Protein AF-A0A2N4YZB3-F1 (afdb_monomer)

Nearest PDB structures (foldseek):
  3v97-assembly2_B  TM=9.931E-01  e=1.989E-11  Escherichia coli K-12
  3v97-assembly1_A  TM=9.934E-01  e=4.692E-11  Escherichia coli K-12
  3v8v-assembly2_B  TM=9.911E-01  e=9.078E-11  Escherichia coli K-12
  6bt2-assembly1_A  TM=5.215E-01  e=7.091E+00  Homo sapiens

Foldseek 3Di:
DCLVCVLVVVLVVLVVADAVRKDKDKDQDPPRDDPQVSQVVVQKGKDWCQVVPDDPVCPVPPSRITIIIMHGD

InterPro domains:
  IPR029063 S-adenosyl-L-methionine-dependent methyltransferase superfamily [G3DSA:3.40.50.150] (1-73)
  IPR029063 S-adenosyl-L-methionine-dependent methyltransferase superfamily [SSF53335] (2-69)

Secondary structure (DSSP, 8-state):
-HHHHHHHHHHHHHHH--TT--EEEEE--TT----HHHHHHTTEEEEE-GGGG--GGGTTS----EEEEEEE-

Sequence (73 aa):
DVQRDHIRLMTDLKRLLRKGGTIMFSNNKRGFRMDHDGLAALGLKAQEISQKTLSQDFARNRQIHNCWLITAA

pLDDT: mean 92.48, std 8.6, range [60.38, 98.31]

Solvent-accessible surface area (backbone atoms only — not comparable to full-atom values): 4502 Å² total; per-residue (Å²): 104,71,79,76,45,46,64,59,51,49,58,58,48,56,77,71,52,54,92,93,44,73,45,81,49,70,51,60,60,81,87,66,66,84,62,61,69,63,32,47,77,68,48,29,43,77,44,82,41,29,81,82,68,60,51,78,91,44,70,85,52,79,74,48,58,45,31,30,46,33,33,74,98

Radius of gyration: 12.94 Å; Cα contacts (8 Å, |Δi|>4): 89; chains: 1; bounding box: 34×25×32 Å

Organism: Klebsiella variicola (NCBI:txid244366)

Mean predicted aligned error: 3.55 Å

Structure (mmCIF, N/CA/C/O backbone):
data_AF-A0A2N4YZB3-F1
#
_entry.id   AF-A0A2N4YZB3-F1
#
loop_
_atom_site.group_PDB
_atom_site.id
_atom_site.type_symbol
_atom_site.label_atom_id
_atom_site.label_alt_id
_atom_site.label_comp_id
_atom_site.label_asym_id
_atom_site.label_entity_id
_atom_site.label_seq_id
_atom_site.pdbx_PDB_ins_code
_atom_site.Cartn_x
_atom_site.Cartn_y
_atom_site.Cartn_z
_atom_site.occupancy
_atom_site.B_iso_or_equiv
_atom_site.auth_seq_id
_atom_site.auth_comp_id
_atom_site.auth_asym_id
_atom_site.auth_atom_id
_atom_site.pdbx_PDB_model_num
ATOM 1 N N . ASP A 1 1 ? 3.557 -15.587 -2.817 1.00 89.56 1 ASP A N 1
ATOM 2 C CA . ASP A 1 1 ? 3.685 -14.568 -3.882 1.00 89.56 1 ASP A CA 1
ATOM 3 C C . ASP A 1 1 ? 3.146 -13.264 -3.321 1.00 89.56 1 ASP A C 1
ATOM 5 O O . ASP A 1 1 ? 2.008 -13.252 -2.867 1.00 89.56 1 ASP A O 1
ATOM 9 N N . VAL A 1 2 ? 3.934 -12.185 -3.334 1.00 94.38 2 VAL A N 1
ATOM 10 C CA . VAL A 1 2 ? 3.538 -10.892 -2.748 1.00 94.38 2 VAL A CA 1
ATOM 11 C C . VAL A 1 2 ? 2.207 -10.369 -3.296 1.00 94.38 2 VAL A C 1
ATOM 13 O O . VAL A 1 2 ? 1.448 -9.794 -2.535 1.00 94.38 2 VAL A O 1
ATOM 16 N N . GLN A 1 3 ? 1.872 -10.636 -4.564 1.00 96.25 3 GLN A N 1
ATOM 17 C CA . GLN A 1 3 ? 0.591 -10.222 -5.161 1.00 96.25 3 GLN A CA 1
ATOM 18 C C . GLN A 1 3 ? -0.630 -10.946 -4.580 1.00 96.25 3 GLN A C 1
ATOM 20 O O . GLN A 1 3 ? -1.739 -10.422 -4.618 1.00 96.25 3 GLN A O 1
ATOM 25 N N . ARG A 1 4 ? -0.445 -12.184 -4.123 1.00 97.06 4 ARG A N 1
ATOM 26 C CA . ARG A 1 4 ? -1.512 -13.000 -3.536 1.00 97.06 4 ARG A CA 1
ATOM 27 C C . ARG A 1 4 ? -1.618 -12.748 -2.035 1.00 97.06 4 ARG A C 1
ATOM 29 O O . ARG A 1 4 ? -2.707 -12.742 -1.479 1.00 97.06 4 ARG A O 1
ATOM 36 N N . ASP A 1 5 ? -0.472 -12.580 -1.381 1.00 97.56 5 ASP A N 1
ATOM 37 C CA . ASP A 1 5 ? -0.371 -12.658 0.074 1.00 97.56 5 ASP A CA 1
ATOM 38 C C . ASP A 1 5 ? -0.410 -11.274 0.762 1.00 97.56 5 ASP A C 1
ATOM 40 O O . ASP A 1 5 ? -0.533 -11.214 1.988 1.00 97.56 5 ASP A O 1
ATOM 44 N N . HIS A 1 6 ? -0.339 -10.154 0.023 1.00 97.94 6 HIS A N 1
ATOM 45 C CA . HIS A 1 6 ? -0.262 -8.814 0.630 1.00 97.94 6 HIS A CA 1
ATOM 46 C C . HIS A 1 6 ? -1.496 -8.447 1.459 1.00 97.94 6 HIS A C 1
ATOM 48 O O . HIS A 1 6 ? -1.331 -7.831 2.504 1.00 97.94 6 HIS A O 1
ATOM 54 N N . ILE A 1 7 ? -2.714 -8.852 1.084 1.00 98.12 7 ILE A N 1
ATOM 55 C CA . ILE A 1 7 ? -3.913 -8.560 1.898 1.00 98.12 7 ILE A CA 1
ATOM 56 C C . ILE A 1 7 ? -3.878 -9.273 3.252 1.00 98.12 7 ILE A C 1
ATOM 58 O O . ILE A 1 7 ? -4.223 -8.681 4.279 1.00 98.12 7 ILE A O 1
ATOM 62 N N . ARG A 1 8 ? -3.399 -10.521 3.287 1.00 97.81 8 ARG A N 1
ATOM 63 C CA . ARG A 1 8 ? -3.212 -11.246 4.549 1.00 97.81 8 ARG A CA 1
ATOM 64 C C . ARG A 1 8 ? -2.194 -10.528 5.434 1.00 97.81 8 ARG A C 1
ATOM 66 O O . ARG A 1 8 ? -2.473 -10.286 6.602 1.00 97.81 8 ARG A O 1
ATOM 73 N N . LEU A 1 9 ? -1.072 -10.100 4.853 1.00 97.81 9 LEU A N 1
ATOM 74 C CA . LEU A 1 9 ? -0.072 -9.300 5.561 1.00 97.81 9 LEU A CA 1
ATOM 75 C C . LEU A 1 9 ? -0.677 -8.006 6.137 1.00 97.81 9 LEU A C 1
ATOM 77 O O . LEU A 1 9 ? -0.437 -7.685 7.296 1.00 97.81 9 LEU A O 1
ATOM 81 N N . MET A 1 10 ? -1.496 -7.284 5.366 1.00 98.00 10 MET A N 1
ATOM 82 C CA . MET A 1 10 ? -2.147 -6.050 5.835 1.00 98.00 10 MET A CA 1
ATOM 83 C C . MET A 1 10 ? -3.160 -6.302 6.953 1.00 98.00 10 MET A C 1
ATOM 85 O O . MET A 1 10 ? -3.284 -5.481 7.860 1.00 98.00 10 MET A O 1
ATOM 89 N N . THR A 1 11 ? -3.839 -7.449 6.929 1.00 97.69 11 THR A N 1
ATOM 90 C CA . THR A 1 11 ? -4.744 -7.878 8.005 1.00 97.69 11 THR A CA 1
ATOM 91 C C . THR A 1 11 ? -3.987 -8.032 9.323 1.00 97.69 11 THR A C 1
ATOM 93 O O . THR A 1 11 ? -4.419 -7.509 10.352 1.00 97.69 11 THR A O 1
ATOM 96 N N . ASP A 1 12 ? -2.828 -8.692 9.285 1.00 97.81 12 ASP A N 1
ATOM 97 C CA . ASP A 1 12 ? -1.992 -8.900 10.467 1.00 97.81 12 ASP A CA 1
ATOM 98 C C . ASP A 1 12 ? -1.361 -7.581 10.943 1.00 97.81 12 ASP A C 1
ATOM 100 O O . ASP A 1 12 ? -1.421 -7.253 12.130 1.00 97.81 12 ASP A O 1
ATOM 104 N N . LEU A 1 13 ? -0.842 -6.762 10.020 1.00 97.25 13 LEU A N 1
ATOM 105 C CA . LEU A 1 13 ? -0.242 -5.464 10.343 1.00 97.25 13 LEU A CA 1
ATOM 106 C C . LEU A 1 13 ? -1.252 -4.472 10.931 1.00 97.25 13 LEU A C 1
ATOM 108 O O . LEU A 1 13 ? -0.908 -3.745 11.863 1.00 97.25 13 LEU A O 1
ATOM 112 N N . LYS A 1 14 ? -2.506 -4.461 10.456 1.00 96.25 14 LYS A N 1
ATOM 113 C CA . LYS A 1 14 ? -3.573 -3.609 11.008 1.00 96.25 14 LYS A CA 1
ATOM 114 C C . LYS A 1 14 ? -3.739 -3.808 12.515 1.00 96.25 14 LYS A C 1
ATOM 116 O O . LYS A 1 14 ? -3.968 -2.841 13.233 1.00 96.25 14 LYS A O 1
ATOM 121 N N . ARG A 1 15 ? -3.611 -5.047 13.002 1.00 96.38 15 ARG A N 1
ATOM 122 C CA . ARG A 1 15 ? -3.746 -5.375 14.433 1.00 96.38 15 ARG A CA 1
ATOM 123 C C . ARG A 1 15 ? -2.607 -4.812 15.281 1.00 96.38 15 ARG A C 1
ATOM 125 O O . ARG A 1 15 ? -2.787 -4.607 16.476 1.00 96.38 15 ARG A 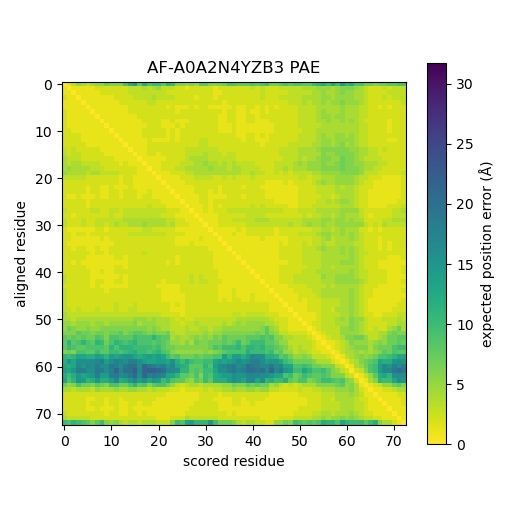O 1
ATOM 132 N N . LEU A 1 16 ? -1.446 -4.590 14.668 1.00 96.94 16 LEU A N 1
ATOM 133 C CA . LEU A 1 16 ? -0.244 -4.064 15.316 1.00 96.94 16 LEU A CA 1
ATOM 134 C C . LEU A 1 16 ? -0.130 -2.539 15.180 1.00 96.94 16 LEU A C 1
ATOM 136 O O . LEU A 1 16 ? 0.617 -1.899 15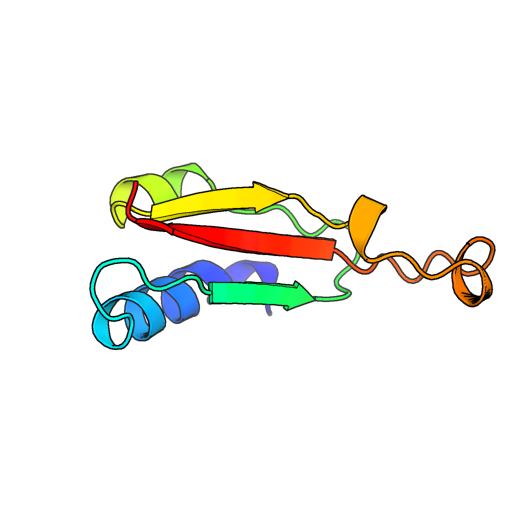.924 1.00 96.94 16 LEU A O 1
ATOM 140 N N . LEU A 1 17 ? -0.861 -1.946 14.235 1.00 96.38 17 LEU A N 1
ATOM 141 C CA . LEU A 1 17 ? -0.804 -0.524 13.946 1.00 96.38 17 LEU A CA 1
ATOM 142 C C . LEU A 1 17 ? -1.524 0.281 15.036 1.00 96.38 17 LEU A C 1
ATOM 144 O O . LEU A 1 17 ? -2.739 0.195 15.209 1.00 96.38 17 LEU A O 1
ATOM 148 N N . ARG A 1 18 ? -0.772 1.111 15.764 1.00 96.62 18 ARG A N 1
ATOM 149 C CA . ARG A 1 18 ? -1.358 2.072 16.711 1.00 96.62 18 ARG A CA 1
ATOM 150 C C . ARG A 1 18 ? -2.206 3.109 15.973 1.00 96.62 18 ARG A C 1
ATOM 152 O O . ARG A 1 18 ? -1.960 3.413 14.806 1.00 96.62 18 ARG A O 1
ATOM 159 N N . LYS A 1 19 ? -3.168 3.712 16.678 1.00 94.81 19 LYS A N 1
ATOM 160 C CA . LYS A 1 19 ? -3.973 4.824 16.148 1.00 94.81 19 LYS A CA 1
ATOM 161 C C . LYS A 1 19 ? -3.056 5.941 15.627 1.00 94.81 19 LYS A C 1
ATOM 163 O O . LYS A 1 19 ? -2.153 6.371 16.338 1.00 94.81 19 LYS A O 1
ATOM 168 N N . GLY A 1 20 ? -3.295 6.386 14.393 1.00 95.06 20 GLY A N 1
ATOM 169 C CA . GLY A 1 20 ? -2.465 7.388 13.709 1.00 95.06 20 GLY A CA 1
ATOM 170 C C . GLY A 1 20 ? -1.145 6.855 13.132 1.00 95.06 20 GLY A C 1
ATOM 171 O O . GLY A 1 20 ? -0.399 7.619 12.530 1.00 95.06 20 GLY A O 1
ATOM 172 N N . GLY A 1 21 ? -0.849 5.562 13.288 1.00 97.75 21 GLY A N 1
ATOM 173 C CA . GLY A 1 21 ? 0.314 4.927 12.678 1.00 97.75 21 GLY A CA 1
ATOM 174 C C . GLY A 1 21 ? 0.210 4.848 11.153 1.00 97.75 21 GLY A C 1
ATOM 175 O O . GLY A 1 21 ? -0.879 4.867 10.579 1.00 97.75 21 GLY A O 1
ATOM 176 N N . THR A 1 22 ? 1.365 4.728 10.499 1.00 98.12 22 THR A N 1
ATOM 177 C CA . THR A 1 22 ? 1.485 4.542 9.046 1.00 98.12 22 THR A CA 1
ATOM 178 C C . THR A 1 22 ? 2.371 3.338 8.759 1.00 98.12 22 THR A C 1
ATOM 180 O O . THR A 1 22 ? 3.431 3.190 9.364 1.00 98.12 22 THR A O 1
ATOM 183 N N . ILE A 1 23 ? 1.952 2.491 7.824 1.00 98.19 23 ILE A N 1
ATOM 184 C CA . ILE A 1 23 ? 2.757 1.389 7.293 1.00 98.19 23 ILE A CA 1
ATOM 185 C C . ILE A 1 23 ? 3.372 1.863 5.978 1.00 98.19 23 ILE A C 1
ATOM 187 O O . ILE A 1 23 ? 2.647 2.247 5.064 1.00 98.19 23 ILE A O 1
ATOM 191 N N . MET A 1 24 ? 4.696 1.807 5.857 1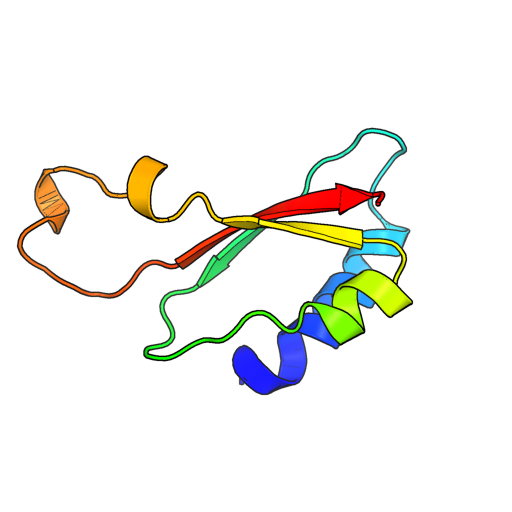.00 97.75 24 MET A N 1
ATOM 192 C CA . MET A 1 24 ? 5.364 1.935 4.563 1.00 97.75 24 MET A CA 1
ATOM 193 C C . MET A 1 24 ? 5.543 0.536 3.977 1.00 97.75 24 MET A C 1
ATOM 195 O O . MET A 1 24 ? 6.289 -0.276 4.519 1.00 97.75 24 MET A O 1
ATOM 199 N N . PHE A 1 25 ? 4.832 0.245 2.893 1.00 97.62 25 PHE A N 1
ATOM 200 C CA . PHE A 1 25 ? 4.911 -1.034 2.197 1.00 97.62 25 PHE A CA 1
ATOM 201 C C . PHE A 1 25 ? 5.580 -0.832 0.845 1.00 97.62 25 PHE A C 1
ATOM 203 O O . PHE A 1 25 ? 5.157 0.021 0.070 1.00 97.62 25 PHE A O 1
ATOM 210 N N . SER A 1 26 ? 6.592 -1.635 0.534 1.00 95.75 26 SER A N 1
ATOM 211 C CA . SER A 1 26 ? 7.212 -1.638 -0.784 1.00 95.75 26 SER A CA 1
ATOM 212 C C . SER A 1 26 ? 7.530 -3.049 -1.255 1.00 95.75 26 SER A C 1
ATOM 214 O O . SER A 1 26 ? 7.677 -3.982 -0.465 1.00 95.75 26 SER A O 1
ATOM 216 N N . ASN A 1 27 ? 7.589 -3.219 -2.573 1.00 94.56 27 ASN A N 1
ATOM 217 C CA . ASN A 1 27 ? 8.061 -4.443 -3.207 1.00 94.56 27 ASN A CA 1
ATOM 218 C C . ASN A 1 27 ? 8.561 -4.150 -4.628 1.00 94.56 27 ASN A C 1
ATOM 220 O O . ASN A 1 27 ? 8.276 -3.098 -5.199 1.00 94.56 27 ASN A O 1
ATOM 224 N N . ASN A 1 28 ? 9.281 -5.106 -5.212 1.00 92.75 28 ASN A N 1
ATOM 225 C CA . ASN A 1 28 ? 9.847 -5.001 -6.557 1.00 92.75 28 ASN A CA 1
ATOM 226 C C . ASN A 1 28 ? 9.210 -5.965 -7.578 1.00 92.75 28 ASN A C 1
ATOM 228 O O . ASN A 1 28 ? 9.790 -6.228 -8.638 1.00 92.75 28 ASN A O 1
ATOM 232 N N . LYS A 1 29 ? 8.026 -6.526 -7.282 1.00 92.19 29 LYS A N 1
ATOM 233 C CA . LYS A 1 29 ? 7.347 -7.430 -8.216 1.00 92.19 29 LYS A CA 1
ATOM 234 C C . LYS A 1 29 ? 6.864 -6.626 -9.425 1.00 92.19 29 LYS A C 1
ATOM 236 O O . LYS A 1 29 ? 6.063 -5.696 -9.309 1.00 92.19 29 LYS A O 1
ATOM 241 N N . ARG A 1 30 ? 7.312 -7.026 -10.617 1.00 89.31 30 ARG A N 1
ATOM 242 C CA . ARG A 1 30 ? 6.830 -6.452 -11.880 1.00 89.31 30 ARG A CA 1
ATOM 243 C C . ARG A 1 30 ? 5.328 -6.685 -12.028 1.00 89.31 30 ARG A C 1
ATOM 245 O O . ARG A 1 30 ? 4.854 -7.803 -11.844 1.00 89.31 30 ARG A O 1
ATOM 252 N N . GLY A 1 31 ? 4.602 -5.626 -12.381 1.00 90.38 31 GLY A N 1
ATOM 253 C CA . GLY A 1 31 ? 3.152 -5.680 -12.566 1.00 90.38 31 GLY A CA 1
ATOM 254 C C . GLY A 1 31 ? 2.363 -5.897 -11.275 1.00 90.38 31 GLY A C 1
ATOM 255 O O . GLY A 1 31 ? 1.206 -6.300 -11.362 1.00 90.38 31 GLY A O 1
ATOM 256 N N . PHE A 1 32 ? 2.963 -5.658 -10.101 1.00 94.69 32 PHE A N 1
ATOM 257 C CA . PHE A 1 32 ? 2.220 -5.668 -8.845 1.00 94.69 32 PHE A CA 1
ATOM 258 C C . PHE A 1 32 ? 1.064 -4.665 -8.900 1.00 94.69 32 PHE A C 1
ATOM 260 O O . PHE A 1 32 ? 1.238 -3.523 -9.325 1.00 94.69 32 PHE A O 1
ATOM 267 N N . ARG A 1 33 ? -0.106 -5.095 -8.437 1.00 95.44 33 ARG A N 1
ATOM 268 C CA . ARG A 1 33 ? -1.308 -4.279 -8.296 1.00 95.44 33 ARG A CA 1
ATOM 269 C C . ARG A 1 33 ? -1.747 -4.315 -6.846 1.00 95.44 33 ARG A C 1
ATOM 271 O O . ARG A 1 33 ? -1.962 -5.392 -6.289 1.00 95.44 33 ARG A O 1
ATOM 278 N N . MET A 1 34 ? -1.875 -3.138 -6.247 1.00 97.50 34 MET A N 1
ATOM 279 C CA . MET A 1 34 ? -2.453 -3.022 -4.918 1.00 97.50 34 MET A CA 1
ATOM 280 C C . MET A 1 34 ? -3.934 -3.408 -4.978 1.00 97.50 34 MET A C 1
ATOM 282 O O . MET A 1 34 ? -4.657 -2.964 -5.868 1.00 97.50 34 MET A O 1
ATOM 286 N N . ASP A 1 35 ? -4.372 -4.226 -4.027 1.00 98.00 35 ASP A N 1
ATOM 287 C CA . ASP A 1 35 ? -5.785 -4.579 -3.878 1.00 98.00 35 ASP A CA 1
ATOM 288 C C . ASP A 1 35 ? -6.464 -3.521 -3.001 1.00 98.00 35 ASP A C 1
ATOM 290 O O . ASP A 1 35 ? -6.429 -3.577 -1.770 1.00 98.00 35 ASP A O 1
ATOM 294 N N . HIS A 1 36 ? -6.992 -2.490 -3.658 1.00 98.00 36 HIS A N 1
ATOM 295 C CA . HIS A 1 36 ? -7.643 -1.367 -2.990 1.00 98.00 36 HIS A CA 1
ATOM 296 C C . HIS A 1 36 ? -8.971 -1.767 -2.340 1.00 98.00 36 HIS A C 1
ATOM 298 O O . HIS A 1 36 ? -9.269 -1.274 -1.253 1.00 98.00 36 HIS A O 1
ATOM 304 N N . ASP A 1 37 ? -9.718 -2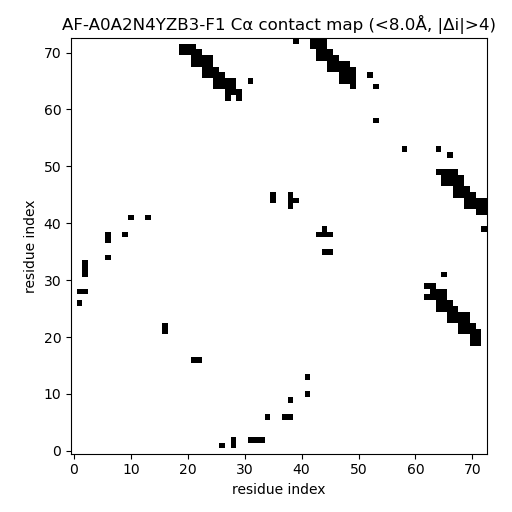.687 -2.949 1.00 97.94 37 ASP A N 1
ATOM 305 C CA . ASP A 1 37 ? -10.998 -3.162 -2.420 1.00 97.94 37 ASP A CA 1
ATOM 306 C C . ASP A 1 37 ? -10.778 -3.991 -1.147 1.00 97.94 37 ASP A C 1
ATOM 308 O O . ASP A 1 37 ? -11.441 -3.774 -0.130 1.00 97.94 37 ASP A O 1
ATOM 312 N N . GLY A 1 38 ? -9.771 -4.871 -1.150 1.00 97.94 38 GLY A N 1
ATOM 313 C CA . GLY A 1 38 ? -9.352 -5.625 0.029 1.00 97.94 38 GLY A CA 1
ATOM 314 C C . GLY A 1 38 ? -8.857 -4.725 1.166 1.00 97.94 38 GLY A C 1
ATOM 315 O O . GLY A 1 38 ? -9.205 -4.945 2.327 1.00 97.94 38 GLY A O 1
ATOM 316 N N . LEU A 1 39 ? -8.095 -3.668 0.860 1.00 98.12 39 LEU A N 1
ATOM 317 C CA . LEU A 1 39 ? -7.697 -2.672 1.862 1.00 98.12 39 LEU A CA 1
ATOM 318 C C . LEU A 1 39 ? -8.898 -1.909 2.432 1.00 98.12 39 LEU A C 1
ATOM 320 O O . LEU A 1 39 ? -8.980 -1.740 3.650 1.00 98.12 39 LEU A O 1
ATOM 324 N N . ALA A 1 40 ? -9.840 -1.496 1.583 1.00 98.12 40 ALA A N 1
ATOM 325 C CA . ALA A 1 40 ? -11.048 -0.801 2.012 1.00 98.12 40 ALA A CA 1
ATOM 326 C C . ALA A 1 40 ? -11.912 -1.683 2.929 1.00 98.12 40 ALA A C 1
ATOM 328 O O . ALA A 1 40 ? -12.375 -1.210 3.967 1.00 98.12 40 ALA A O 1
ATOM 329 N N . ALA A 1 41 ? -12.044 -2.979 2.625 1.00 98.12 41 ALA A N 1
ATOM 330 C CA . ALA A 1 41 ? -12.709 -3.951 3.499 1.00 98.12 41 ALA A CA 1
ATOM 331 C C . ALA A 1 41 ? -12.014 -4.089 4.869 1.00 98.12 41 ALA A C 1
ATOM 333 O O . ALA A 1 41 ? -12.662 -4.321 5.890 1.00 98.12 41 ALA A O 1
ATOM 334 N N . LEU A 1 42 ? -10.694 -3.885 4.918 1.00 97.19 42 LEU A N 1
ATOM 335 C CA . LEU A 1 42 ? -9.923 -3.799 6.157 1.00 97.19 42 LEU A CA 1
ATOM 336 C C . LEU A 1 42 ? -9.973 -2.406 6.808 1.00 97.19 42 LEU A C 1
ATOM 338 O O . LEU A 1 42 ? -9.361 -2.228 7.859 1.00 97.19 42 LEU A O 1
ATOM 342 N N . GLY A 1 43 ? -10.682 -1.418 6.263 1.00 97.62 43 GLY A N 1
ATOM 343 C CA . GLY A 1 43 ? -10.686 -0.044 6.784 1.00 97.62 43 GLY A CA 1
ATOM 344 C C . GLY A 1 43 ? -9.314 0.631 6.689 1.00 97.62 43 GLY A C 1
ATOM 345 O O . GLY A 1 43 ? -8.931 1.401 7.571 1.00 97.62 43 GLY A O 1
ATOM 346 N N . LEU A 1 44 ? -8.544 0.287 5.658 1.00 98.12 44 LEU A N 1
ATOM 347 C CA . LEU A 1 44 ? -7.250 0.871 5.336 1.00 98.12 44 LEU A CA 1
ATOM 348 C C . LEU A 1 44 ? -7.322 1.580 3.982 1.00 98.12 44 LEU A C 1
ATOM 350 O O . LEU A 1 44 ? -8.094 1.206 3.102 1.00 98.12 44 LEU A O 1
ATOM 354 N N . LYS A 1 45 ? -6.452 2.568 3.787 1.00 97.88 45 LYS A N 1
ATOM 355 C CA . LYS A 1 45 ? -6.218 3.224 2.496 1.00 97.88 45 LYS A CA 1
ATOM 356 C C . LYS A 1 45 ? -4.735 3.221 2.166 1.00 97.88 45 LYS A C 1
ATOM 358 O O . LYS A 1 45 ? -3.903 3.338 3.064 1.00 97.88 45 LYS A O 1
ATOM 363 N N . ALA A 1 46 ? -4.414 3.113 0.880 1.00 98.00 46 ALA A N 1
ATOM 364 C CA . ALA A 1 46 ? -3.049 3.155 0.372 1.00 98.00 46 ALA A CA 1
ATOM 365 C C . ALA A 1 46 ? -2.844 4.376 -0.524 1.00 98.00 46 ALA A C 1
ATOM 367 O O . ALA A 1 46 ? -3.606 4.600 -1.463 1.00 98.00 46 ALA A O 1
ATOM 368 N N . GLN A 1 47 ? -1.775 5.119 -0.265 1.00 97.75 47 GLN A N 1
ATOM 369 C CA . GLN A 1 47 ? -1.280 6.186 -1.120 1.00 97.75 47 GLN A CA 1
ATOM 370 C C . GLN A 1 47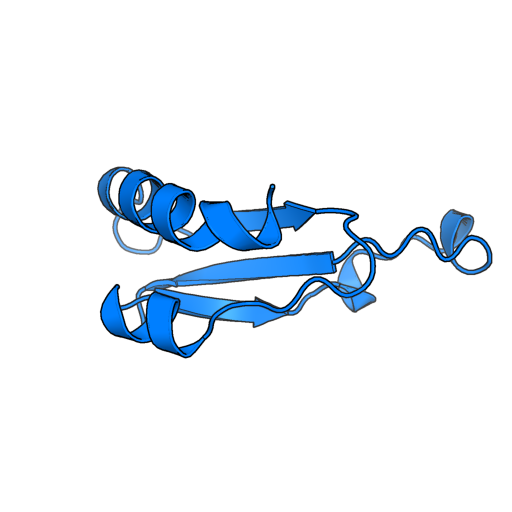 ? 0.018 5.731 -1.778 1.00 97.75 47 GLN A C 1
ATOM 372 O O . GLN A 1 47 ? 0.982 5.416 -1.084 1.00 97.75 47 GLN A O 1
ATOM 377 N N . GLU A 1 48 ? 0.072 5.733 -3.107 1.00 96.38 48 GLU A N 1
ATOM 378 C CA . GLU A 1 48 ? 1.304 5.418 -3.826 1.00 96.38 48 GLU A CA 1
ATOM 379 C C . GLU A 1 48 ? 2.331 6.559 -3.710 1.00 96.38 48 GLU A C 1
ATOM 381 O O . GLU A 1 48 ? 2.019 7.738 -3.898 1.00 96.38 48 GLU A O 1
ATOM 386 N N . ILE A 1 49 ? 3.578 6.195 -3.407 1.00 95.56 49 ILE A N 1
ATOM 387 C CA . ILE A 1 49 ? 4.736 7.093 -3.306 1.00 95.56 49 ILE A CA 1
ATOM 388 C C . ILE A 1 49 ? 5.947 6.585 -4.107 1.00 95.56 49 ILE A C 1
ATOM 390 O O . ILE A 1 49 ? 7.059 7.079 -3.919 1.00 95.56 49 ILE A O 1
ATOM 394 N N . SER A 1 50 ? 5.752 5.632 -5.025 1.00 91.31 50 SER A N 1
ATOM 395 C CA . SER A 1 50 ? 6.805 5.034 -5.862 1.00 91.31 50 SER A CA 1
ATOM 396 C C . SER A 1 50 ? 7.705 6.097 -6.513 1.00 91.31 50 SER A C 1
ATOM 398 O O . SER A 1 50 ? 8.921 6.057 -6.360 1.00 91.31 50 SER A O 1
ATOM 400 N N . GLN A 1 51 ? 7.114 7.132 -7.125 1.00 88.12 51 GLN A N 1
ATOM 401 C CA . GLN A 1 51 ? 7.862 8.228 -7.767 1.00 88.12 51 GLN A CA 1
ATOM 402 C C . GLN A 1 51 ? 8.693 9.065 -6.786 1.00 88.12 51 GLN A C 1
ATOM 404 O O . GLN A 1 51 ? 9.764 9.545 -7.137 1.00 88.12 51 GLN A O 1
ATOM 409 N N . LYS A 1 52 ? 8.227 9.224 -5.542 1.00 88.00 52 LYS A N 1
ATOM 410 C CA . LYS A 1 52 ? 8.940 9.994 -4.508 1.00 88.00 52 LYS A CA 1
ATOM 411 C C . LYS A 1 52 ? 10.115 9.225 -3.905 1.00 88.00 52 LYS A C 1
ATOM 413 O O . LYS A 1 52 ? 10.957 9.827 -3.251 1.00 88.00 52 LYS A O 1
ATOM 418 N N . THR A 1 53 ? 10.146 7.906 -4.090 1.00 86.25 53 THR A N 1
ATOM 419 C CA . THR A 1 53 ? 11.162 7.008 -3.516 1.00 86.25 53 THR A CA 1
ATOM 420 C C . THR A 1 53 ? 12.148 6.485 -4.559 1.00 86.25 53 THR A C 1
ATOM 422 O O . THR A 1 53 ? 13.048 5.718 -4.222 1.00 86.25 53 THR A O 1
ATOM 425 N N . LEU A 1 54 ? 12.015 6.910 -5.820 1.00 84.75 54 LEU A N 1
ATOM 426 C CA . LEU A 1 54 ? 12.946 6.562 -6.883 1.00 84.75 54 LEU A CA 1
ATOM 427 C C . LEU A 1 54 ? 14.195 7.452 -6.801 1.00 84.75 54 LEU A C 1
ATOM 429 O O . LEU A 1 54 ? 14.136 8.644 -7.095 1.00 84.75 54 LEU A O 1
ATOM 433 N N . SER A 1 55 ? 15.334 6.866 -6.422 1.00 82.44 55 SER A N 1
ATOM 434 C CA . SER A 1 55 ? 16.628 7.560 -6.475 1.00 82.44 55 SER A CA 1
ATOM 435 C C . SER A 1 55 ? 17.071 7.793 -7.927 1.00 82.44 55 SER A C 1
ATOM 437 O O . SER A 1 55 ? 16.830 6.960 -8.808 1.00 82.44 55 SER A O 1
ATOM 439 N N . GLN A 1 56 ? 17.760 8.914 -8.168 1.00 80.06 56 GLN A N 1
ATOM 440 C CA . GLN A 1 56 ? 18.317 9.274 -9.477 1.00 80.06 56 GLN A CA 1
ATOM 441 C C . GLN A 1 56 ? 19.278 8.210 -10.020 1.00 80.06 56 GLN A C 1
ATOM 443 O O . GLN A 1 56 ? 19.257 7.935 -11.222 1.00 80.06 56 GLN A O 1
ATOM 448 N N . ASP A 1 57 ? 20.033 7.543 -9.144 1.00 83.88 57 ASP A N 1
ATOM 449 C CA . ASP A 1 57 ? 20.972 6.477 -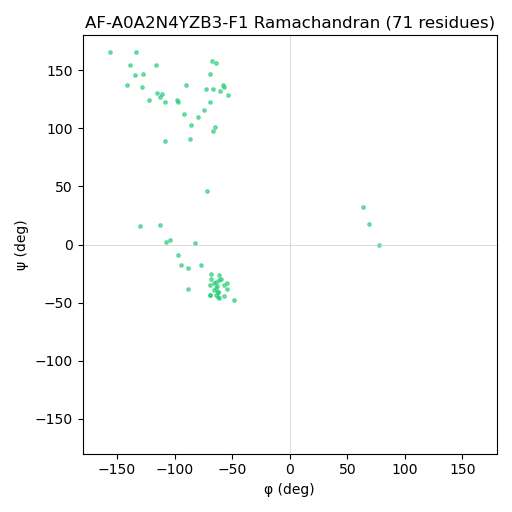9.522 1.00 83.88 57 ASP A CA 1
ATOM 450 C C . ASP A 1 57 ? 20.264 5.284 -10.188 1.00 83.88 57 ASP A C 1
ATOM 452 O O . ASP A 1 57 ? 20.836 4.586 -11.027 1.00 83.88 57 ASP A O 1
ATOM 456 N N . PHE A 1 58 ? 18.982 5.078 -9.869 1.00 77.62 58 PHE A N 1
ATOM 457 C CA . PHE A 1 58 ? 18.157 3.986 -10.388 1.00 77.62 58 PHE A CA 1
ATOM 458 C C . PHE A 1 58 ? 17.168 4.435 -11.472 1.00 77.62 58 PHE A C 1
ATOM 460 O O . PHE A 1 58 ? 16.418 3.611 -11.993 1.00 77.62 58 PHE A O 1
ATOM 467 N N . ALA A 1 59 ? 17.198 5.702 -11.900 1.00 74.25 59 ALA A N 1
ATOM 468 C CA . ALA A 1 59 ? 16.280 6.224 -12.918 1.00 74.25 59 ALA A CA 1
ATOM 469 C C . ALA A 1 59 ? 16.387 5.483 -14.268 1.00 74.25 59 ALA A C 1
ATOM 471 O O . ALA A 1 59 ? 15.403 5.358 -14.999 1.00 74.25 59 ALA A O 1
ATOM 472 N N . ARG A 1 60 ? 17.579 4.959 -14.591 1.00 75.38 60 ARG A N 1
ATOM 473 C CA . ARG A 1 60 ? 17.843 4.185 -15.819 1.00 75.38 60 ARG A CA 1
ATOM 474 C C . ARG A 1 60 ? 17.568 2.690 -15.660 1.00 75.38 60 ARG A C 1
ATOM 476 O O . ARG A 1 60 ? 17.381 1.998 -16.658 1.00 75.38 60 ARG A O 1
ATOM 483 N N . ASN A 1 61 ? 17.532 2.187 -14.426 1.00 66.62 61 ASN A N 1
ATOM 484 C CA . ASN A 1 61 ? 17.373 0.770 -14.128 1.00 66.62 61 ASN A CA 1
ATOM 485 C C . ASN A 1 61 ? 15.972 0.532 -13.556 1.00 66.62 61 ASN A C 1
ATOM 487 O O . ASN A 1 61 ? 15.751 0.597 -12.351 1.00 66.62 61 ASN A O 1
ATOM 491 N N . ARG A 1 62 ? 15.004 0.265 -14.442 1.00 60.38 62 ARG A N 1
ATOM 492 C CA . ARG A 1 62 ? 13.589 0.035 -14.097 1.00 60.38 62 ARG A CA 1
ATOM 493 C C . ARG A 1 62 ? 13.355 -1.315 -13.398 1.00 60.38 62 ARG A C 1
ATOM 495 O O . ARG A 1 62 ? 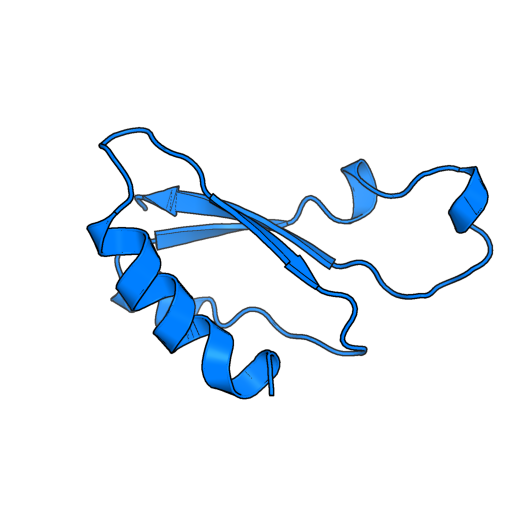12.425 -2.047 -13.745 1.00 60.38 62 ARG A O 1
ATOM 502 N N . GLN A 1 63 ? 14.167 -1.683 -12.408 1.00 65.94 63 GLN A N 1
ATOM 503 C CA . GLN A 1 63 ? 13.658 -2.577 -11.373 1.00 65.94 63 GLN A CA 1
ATOM 504 C C . GLN A 1 63 ? 12.558 -1.797 -10.656 1.00 65.94 63 GLN A C 1
ATOM 506 O O . GLN A 1 63 ? 12.825 -0.849 -9.926 1.00 65.94 63 GLN A O 1
ATOM 511 N N . ILE A 1 64 ? 11.310 -2.114 -11.003 1.00 71.88 64 ILE A N 1
ATOM 512 C CA . ILE A 1 64 ? 10.138 -1.346 -10.596 1.00 71.88 64 ILE A CA 1
ATOM 513 C C . ILE A 1 64 ? 9.983 -1.496 -9.084 1.00 71.88 64 ILE A C 1
ATOM 515 O O . ILE A 1 64 ? 9.465 -2.506 -8.621 1.00 71.88 64 ILE A O 1
ATOM 519 N N . HIS A 1 65 ? 10.463 -0.511 -8.331 1.00 83.69 65 HIS A N 1
ATOM 520 C CA . HIS A 1 65 ? 10.235 -0.405 -6.900 1.00 83.69 65 HIS A CA 1
ATOM 521 C C . HIS A 1 65 ? 8.910 0.320 -6.683 1.00 83.69 65 HIS A C 1
ATOM 523 O O . HIS A 1 65 ? 8.818 1.537 -6.847 1.00 83.69 65 HIS A O 1
ATOM 529 N N . ASN A 1 66 ? 7.877 -0.443 -6.344 1.00 91.06 66 ASN A N 1
ATOM 530 C CA . ASN A 1 66 ? 6.589 0.124 -5.991 1.00 91.06 66 ASN A CA 1
ATOM 531 C C . ASN A 1 66 ? 6.554 0.385 -4.484 1.00 91.06 66 ASN A C 1
ATOM 533 O O . ASN A 1 66 ? 6.988 -0.467 -3.704 1.00 91.06 66 ASN A O 1
ATOM 537 N N . CYS A 1 67 ? 6.029 1.535 -4.071 1.00 95.69 67 CYS A N 1
ATOM 538 C CA . CYS A 1 67 ? 5.989 1.929 -2.667 1.00 95.69 67 CYS A CA 1
ATOM 539 C C . CYS A 1 67 ? 4.674 2.633 -2.321 1.00 95.69 67 CYS A C 1
ATOM 541 O O . CYS A 1 67 ? 4.214 3.496 -3.070 1.00 95.69 67 CYS A O 1
ATOM 543 N N . TRP A 1 68 ? 4.095 2.296 -1.168 1.00 97.75 68 TRP A N 1
ATOM 544 C CA . TRP A 1 68 ? 2.847 2.852 -0.657 1.00 97.75 68 TRP A CA 1
ATOM 545 C C . TRP A 1 68 ? 2.961 3.229 0.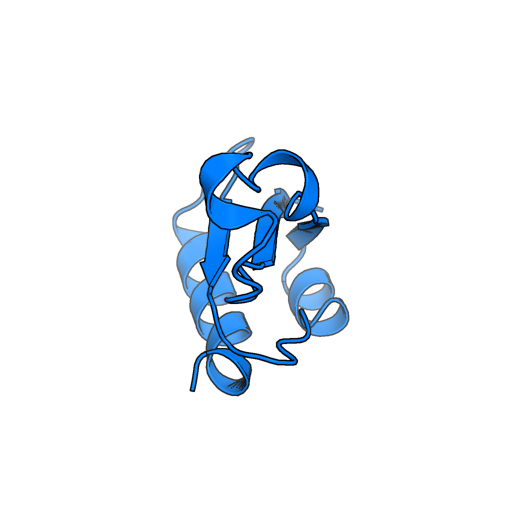817 1.00 97.75 68 TRP A C 1
ATOM 547 O O . TRP A 1 68 ? 3.590 2.526 1.610 1.00 97.75 68 TRP A O 1
ATOM 557 N N . LEU A 1 69 ? 2.271 4.302 1.189 1.00 98.25 69 LEU A N 1
ATOM 558 C 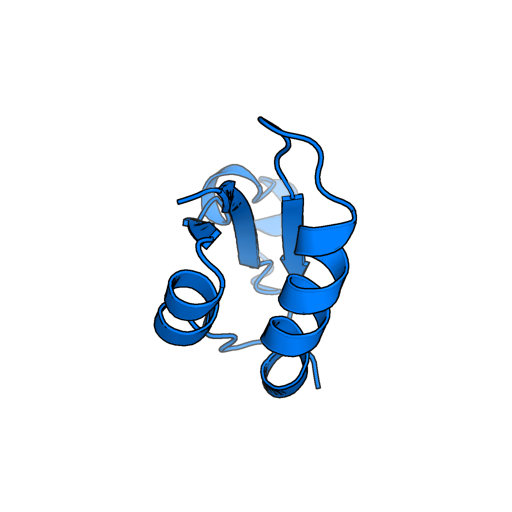CA . LEU A 1 69 ? 1.932 4.617 2.572 1.00 98.25 69 LEU A CA 1
ATOM 559 C C . LEU A 1 69 ? 0.513 4.132 2.845 1.00 98.25 69 LEU A C 1
ATOM 561 O O . LEU A 1 69 ? -0.426 4.531 2.157 1.00 98.25 69 LEU A O 1
ATOM 565 N N . ILE A 1 70 ? 0.359 3.270 3.842 1.00 98.31 70 ILE A N 1
ATOM 566 C CA . ILE A 1 70 ? -0.918 2.676 4.225 1.00 98.31 70 ILE A CA 1
ATOM 567 C C . ILE A 1 70 ? -1.307 3.201 5.602 1.00 98.31 70 ILE A C 1
ATOM 569 O O . ILE A 1 70 ? -0.530 3.131 6.556 1.00 98.31 70 ILE A O 1
ATOM 573 N N . THR A 1 71 ? -2.516 3.743 5.699 1.00 98.31 71 THR A N 1
ATOM 574 C CA . THR A 1 71 ? -3.075 4.334 6.924 1.00 98.31 71 THR A CA 1
ATOM 575 C C . THR A 1 71 ? -4.499 3.840 7.148 1.00 98.31 71 THR A C 1
ATOM 577 O O . THR A 1 71 ? -5.108 3.261 6.246 1.00 98.31 71 THR A O 1
ATOM 580 N N . ALA A 1 72 ? -5.037 4.054 8.351 1.00 96.06 72 ALA A N 1
ATOM 581 C CA . ALA A 1 72 ? -6.467 3.871 8.589 1.00 96.06 72 ALA A CA 1
ATOM 582 C C . ALA A 1 72 ? -7.283 4.770 7.638 1.00 96.06 72 ALA A C 1
ATOM 584 O O . ALA A 1 72 ? -6.894 5.920 7.395 1.00 96.06 72 ALA A O 1
ATOM 585 N N . ALA A 1 73 ? -8.363 4.217 7.075 1.00 88.62 73 ALA A N 1
ATOM 586 C CA . ALA A 1 73 ? -9.262 4.929 6.167 1.00 88.62 73 ALA A CA 1
ATOM 587 C C . ALA A 1 73 ? -9.926 6.122 6.863 1.00 88.62 73 ALA A C 1
ATOM 589 O O . ALA A 1 73 ? -10.412 5.953 8.003 1.00 88.62 73 ALA A O 1
#